Protein AF-0000000074066539 (afdb_homodimer)

Solvent-accessible surface area (backbone atoms only — not comparable to full-atom values): 8561 Å² total; per-residue (Å²): 138,77,87,78,62,85,62,61,56,46,26,83,52,37,49,55,46,97,84,68,25,46,38,43,32,28,44,80,58,53,87,64,54,74,64,48,49,49,34,52,50,50,54,52,48,50,44,37,73,49,42,57,44,40,81,38,80,55,83,78,66,49,49,32,35,36,39,35,40,61,75,74,76,121,139,78,87,77,63,87,62,62,58,48,27,84,54,39,50,55,43,97,84,69,25,45,38,41,32,30,44,80,58,53,88,67,54,72,63,48,49,50,35,51,51,51,54,53,49,50,44,36,73,49,42,58,43,40,82,37,81,56,83,78,65,50,51,33,36,36,39,35,42,62,75,76,74,123

Nearest PDB structures (foldseek):
  3lqb-assembly1_A  TM=8.698E-01  e=2.058E-02  Danio rerio
  7tjt-assembly1_B  TM=4.393E-01  e=3.276E+00  Saccharomyces cerevisiae
  3oeh-assembly3_S  TM=4.334E-01  e=3.750E+00  Saccharomyces cerevisiae
  5fl7-assembly1_C  TM=4.552E-01  e=7.889E+00  Yarrowia lipolytica
  3vtg-assembly1_A  TM=7.958E-01  e=4.019E-03  Oryzias latipes

Foldseek 3Di:
DDDPDPLQVLCLCDPQDPVSANEAAEEEDEDDDPVRVVVVVVVQVVCVVVGSYHYDHDDPRPDHYYHYDPPPPD/DDDPDPLQVLCLCPPQDPVSANEAAEEEDEDDDPVRVVVVVVVQVVCVVVGSYHYDHDDPRPDHYYHYDPPPPD

pLDDT: mean 76.4, std 23.29, range [23.11, 95.5]

Organism: Necator americanus (NCBI:txid51031)

Radius of gyration: 16.09 Å; Cα contacts (8 Å, |Δi|>4): 218; chains: 2; bounding box: 43×48×34 Å

InterPro domains:
  IPR001506 Peptidase M12A [PF01400] (21-71)
  IPR001506 Peptidase M12A [PS51864] (3-74)
  IPR024079 Metallopeptidase, catalytic domain superfamily [G3DSA:3.40.390.10] (4-74)

Structure (mmCIF, N/CA/C/O backbone):
data_AF-0000000074066539-model_v1
#
loop_
_entity.id
_entity.type
_entity.pdbx_description
1 polymer 'Peptidase M12A domain-containing protein'
#
loop_
_atom_site.group_PDB
_atom_site.id
_atom_site.type_symbol
_atom_site.label_atom_id
_atom_site.label_alt_id
_atom_site.label_comp_id
_atom_site.label_asym_id
_atom_site.label_entity_id
_atom_site.label_seq_id
_atom_site.pdbx_PDB_ins_code
_atom_site.Cartn_x
_atom_site.Cartn_y
_atom_site.Cartn_z
_atom_site.occupancy
_atom_site.B_iso_or_equiv
_atom_site.auth_seq_id
_atom_site.auth_comp_id
_atom_site.auth_asym_id
_atom_site.auth_atom_id
_atom_site.pdbx_PDB_model_num
ATOM 1 N N . MET A 1 1 ? 23.516 -24.531 -5.793 1 23.89 1 MET A N 1
ATOM 2 C CA . MET A 1 1 ? 22.25 -24.641 -6.52 1 23.89 1 MET A CA 1
ATOM 3 C C . MET A 1 1 ? 21.141 -23.906 -5.789 1 23.89 1 MET A C 1
ATOM 5 O O . MET A 1 1 ? 19.984 -24.312 -5.859 1 23.89 1 MET A O 1
ATOM 9 N N . PHE A 1 2 ? 21.438 -22.859 -4.809 1 25.47 2 PHE A N 1
ATOM 10 C CA . PHE A 1 2 ? 20.906 -22.578 -3.484 1 25.47 2 PHE A CA 1
ATOM 11 C C . PHE A 1 2 ? 19.422 -22.219 -3.566 1 25.47 2 PHE A C 1
ATOM 13 O O . PHE A 1 2 ? 18.875 -22.094 -4.66 1 25.47 2 PHE A O 1
ATOM 20 N N . ASN A 1 3 ? 19.031 -21.047 -2.785 1 24.5 3 ASN A N 1
ATOM 21 C CA . ASN A 1 3 ? 17.891 -20.594 -1.994 1 24.5 3 ASN A CA 1
ATOM 22 C C . ASN A 1 3 ? 16.734 -20.156 -2.881 1 24.5 3 ASN A C 1
ATOM 24 O O . ASN A 1 3 ? 16.812 -19.109 -3.543 1 24.5 3 ASN A O 1
ATOM 28 N N . ALA A 1 4 ? 16.094 -20.922 -3.758 1 30.86 4 ALA A N 1
ATOM 29 C CA . ALA A 1 4 ? 14.93 -20.891 -4.633 1 30.86 4 ALA A CA 1
ATOM 30 C C . ALA A 1 4 ? 13.758 -20.172 -3.971 1 30.86 4 ALA A C 1
ATOM 32 O O . ALA A 1 4 ? 13.008 -20.766 -3.201 1 30.86 4 ALA A O 1
ATOM 33 N N . LEU A 1 5 ? 14.055 -19.203 -3.213 1 30.75 5 LEU A N 1
ATOM 34 C CA . LEU A 1 5 ? 13.18 -18.438 -2.328 1 30.75 5 LEU A CA 1
ATOM 35 C C . LEU A 1 5 ? 11.789 -18.297 -2.932 1 30.75 5 LEU A C 1
ATOM 37 O O . LEU A 1 5 ? 11.648 -17.938 -4.105 1 30.75 5 LEU A O 1
ATOM 41 N N . HIS A 1 6 ? 10.82 -18.969 -2.332 1 33.81 6 HIS A N 1
ATOM 42 C CA . HIS A 1 6 ? 9.375 -19.125 -2.473 1 33.81 6 HIS A CA 1
ATOM 43 C C . HIS A 1 6 ? 8.734 -17.875 -3.074 1 33.81 6 HIS A C 1
ATOM 45 O O . HIS A 1 6 ? 8.555 -16.875 -2.381 1 33.81 6 HIS A O 1
ATOM 51 N N . LYS A 1 7 ? 9.359 -17.297 -3.934 1 32.69 7 LYS A N 1
ATOM 52 C CA . LYS A 1 7 ? 9.18 -16.188 -4.867 1 32.69 7 LYS A CA 1
ATOM 53 C C . LYS A 1 7 ? 7.738 -16.125 -5.363 1 32.69 7 LYS A C 1
ATOM 55 O O . LYS A 1 7 ? 7.246 -15.039 -5.715 1 32.69 7 LYS A O 1
ATOM 60 N N . ASN A 1 8 ? 7.18 -17.281 -5.723 1 31.8 8 ASN A N 1
ATOM 61 C CA . ASN A 1 8 ? 6.035 -17.344 -6.625 1 31.8 8 ASN A CA 1
ATOM 62 C C . ASN A 1 8 ? 4.777 -16.781 -5.973 1 31.8 8 ASN A C 1
ATOM 64 O O . ASN A 1 8 ? 3.693 -16.812 -6.559 1 31.8 8 ASN A O 1
ATOM 68 N N . SER A 1 9 ? 4.762 -17.062 -4.676 1 34.5 9 SER A N 1
ATOM 69 C CA . SER A 1 9 ? 3.424 -16.938 -4.105 1 34.5 9 SER A CA 1
ATOM 70 C C . SER A 1 9 ? 2.898 -15.508 -4.227 1 34.5 9 SER A C 1
ATOM 72 O O . SER A 1 9 ? 1.789 -15.211 -3.781 1 34.5 9 SER A O 1
ATOM 74 N N . PHE A 1 10 ? 3.848 -14.586 -4.156 1 40.38 10 PHE A N 1
ATOM 75 C CA . PHE A 1 10 ? 3.354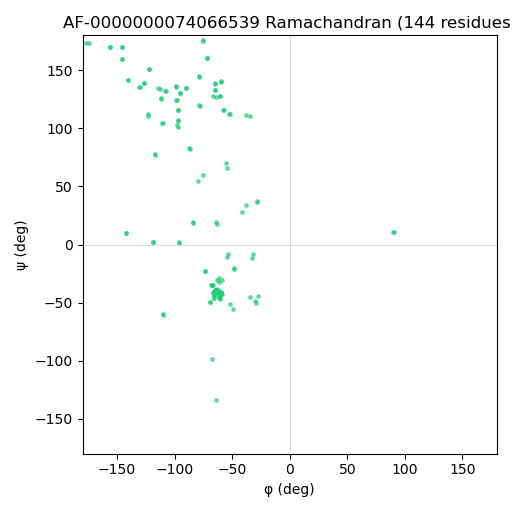 -13.258 -4.496 1 40.38 10 PHE A CA 1
ATOM 76 C C . PHE A 1 10 ? 2.684 -13.266 -5.863 1 40.38 10 PHE A C 1
ATOM 78 O O . PHE A 1 10 ? 2.307 -12.211 -6.379 1 40.38 10 PHE A O 1
ATOM 85 N N . LEU A 1 11 ? 2.814 -14.273 -6.57 1 42.28 11 LEU A N 1
ATOM 86 C CA . LEU A 1 11 ? 2.398 -14.492 -7.949 1 42.28 11 LEU A CA 1
ATOM 87 C C . LEU A 1 11 ? 0.925 -14.148 -8.133 1 42.28 11 LEU A C 1
ATOM 89 O O . LEU A 1 11 ? 0.503 -13.781 -9.234 1 42.28 11 LEU A O 1
ATOM 93 N N . LYS A 1 12 ? 0.115 -14.711 -7.258 1 47.75 12 LYS A N 1
ATOM 94 C CA . LYS A 1 12 ? -1.217 -14.344 -7.734 1 47.75 12 LYS A CA 1
ATOM 95 C C . LYS A 1 12 ? -1.421 -12.836 -7.695 1 47.75 12 LYS A C 1
ATOM 97 O O . LYS A 1 12 ? -2.367 -12.312 -8.289 1 47.75 12 LYS A O 1
ATOM 102 N N . TRP A 1 13 ? -0.785 -12.133 -6.773 1 52.5 13 TRP A N 1
ATOM 103 C CA . TRP A 1 13 ? -0.434 -10.781 -7.207 1 52.5 13 TRP A CA 1
ATOM 104 C C . TRP A 1 13 ? 0.543 -10.82 -8.375 1 52.5 13 TRP A C 1
ATOM 106 O O . TRP A 1 13 ? 1.75 -10.984 -8.18 1 52.5 13 TRP A O 1
ATOM 116 N N . ASP A 1 14 ? 0.596 -12.047 -9.031 1 48.47 14 ASP A N 1
ATOM 117 C CA . ASP A 1 14 ? 1.452 -12.789 -9.953 1 48.47 14 ASP A CA 1
ATOM 118 C C . ASP A 1 14 ? 2.186 -11.844 -10.906 1 48.47 14 ASP A C 1
ATOM 120 O O . ASP A 1 14 ? 2.936 -12.289 -11.773 1 48.47 14 ASP A O 1
ATOM 124 N N . GLU A 1 15 ? 1.92 -10.617 -10.945 1 55.47 15 GLU A N 1
ATOM 125 C CA . GLU A 1 15 ? 2.736 -10.125 -12.055 1 55.47 15 GLU A CA 1
ATOM 126 C C . GLU A 1 15 ? 4.133 -9.727 -11.57 1 55.47 15 GLU A C 1
ATOM 128 O O . GLU A 1 15 ? 4.281 -8.82 -10.758 1 55.47 15 GLU A O 1
ATOM 133 N N . GLN A 1 16 ? 4.949 -10.758 -11.477 1 67.12 16 GLN A N 1
ATOM 134 C CA . GLN A 1 16 ? 6.352 -10.367 -11.406 1 67.12 16 GLN A CA 1
ATOM 135 C C . GLN A 1 16 ? 6.809 -9.727 -12.711 1 67.12 16 GLN A C 1
ATOM 137 O O . GLN A 1 16 ? 6.438 -10.172 -13.797 1 67.12 16 GLN A O 1
ATOM 142 N N . ASP A 1 17 ? 7.375 -8.562 -12.43 1 71.75 17 ASP A N 1
ATOM 143 C CA . ASP A 1 17 ? 7.941 -7.945 -13.633 1 71.75 17 ASP A CA 1
ATOM 144 C C . ASP A 1 17 ? 9.195 -8.688 -14.086 1 71.75 17 ASP A C 1
ATOM 146 O O . ASP A 1 17 ? 9.641 -9.625 -13.422 1 71.75 17 ASP A O 1
ATOM 150 N N . PRO A 1 18 ? 9.547 -8.523 -15.234 1 73.5 18 PRO A N 1
ATOM 151 C CA . PRO A 1 18 ? 10.68 -9.258 -15.805 1 73.5 18 PRO A CA 1
ATOM 152 C C . PRO A 1 18 ? 11.914 -9.219 -14.906 1 73.5 18 PRO A C 1
ATOM 154 O O . PRO A 1 18 ? 12.781 -10.086 -15.008 1 73.5 18 PRO A O 1
ATOM 157 N N . ASN A 1 19 ? 12.016 -8.297 -14.039 1 79.81 19 ASN A N 1
ATOM 158 C CA . ASN A 1 19 ? 13.188 -8.141 -13.18 1 79.81 19 ASN A CA 1
ATOM 159 C C . ASN A 1 19 ? 12.984 -8.805 -11.82 1 79.81 19 ASN A C 1
ATOM 161 O O . ASN A 1 19 ? 13.844 -8.711 -10.945 1 79.81 19 ASN A O 1
ATOM 165 N N . GLY A 1 20 ? 11.891 -9.422 -11.609 1 79.25 20 GLY A N 1
ATOM 166 C CA . GLY A 1 20 ? 11.641 -10.125 -10.359 1 79.25 20 GLY A CA 1
ATOM 167 C C . GLY A 1 20 ? 11 -9.25 -9.297 1 79.25 20 GLY A C 1
ATOM 168 O O . GLY A 1 20 ? 10.93 -9.633 -8.133 1 79.25 20 GLY A O 1
ATOM 169 N N . ASN A 1 21 ? 10.594 -8.094 -9.797 1 84.69 21 ASN A N 1
ATOM 170 C CA . ASN A 1 21 ? 9.914 -7.203 -8.859 1 84.69 21 ASN A CA 1
ATOM 171 C C . ASN A 1 21 ? 8.469 -7.621 -8.625 1 84.69 21 ASN A C 1
ATOM 173 O O . ASN A 1 21 ? 7.848 -8.234 -9.5 1 84.69 21 ASN A O 1
ATOM 177 N N . ILE A 1 22 ? 8 -7.438 -7.363 1 83.81 22 ILE A N 1
ATOM 178 C CA . ILE A 1 22 ? 6.59 -7.621 -7.051 1 83.81 22 ILE A CA 1
ATOM 179 C C . ILE A 1 22 ? 5.797 -6.398 -7.508 1 83.81 22 ILE A C 1
ATOM 181 O O . ILE A 1 22 ? 6.082 -5.273 -7.098 1 83.81 22 ILE A O 1
ATOM 185 N N . VAL A 1 23 ? 4.867 -6.715 -8.422 1 89.88 23 VAL A N 1
ATOM 186 C CA . VAL A 1 23 ? 4.062 -5.613 -8.938 1 89.88 23 VAL A CA 1
ATOM 187 C C . VAL A 1 23 ? 2.725 -5.562 -8.203 1 89.88 23 VAL A C 1
ATOM 189 O O . VAL A 1 23 ? 1.987 -6.551 -8.172 1 89.88 23 VAL A O 1
ATOM 192 N N . ILE A 1 24 ? 2.436 -4.422 -7.633 1 91.06 24 ILE A N 1
ATOM 193 C CA . ILE A 1 24 ? 1.215 -4.219 -6.859 1 91.06 24 ILE A CA 1
ATOM 194 C C . ILE A 1 24 ? 0.281 -3.273 -7.613 1 91.06 24 ILE A C 1
ATOM 196 O O . ILE A 1 24 ? 0.549 -2.074 -7.711 1 91.06 24 ILE A O 1
ATOM 200 N N . PRO A 1 25 ? -0.779 -3.863 -8.211 1 94.19 25 PRO A N 1
ATOM 201 C CA . PRO A 1 25 ? -1.806 -2.959 -8.734 1 94.19 25 PRO A CA 1
ATOM 202 C C . PRO A 1 25 ? -2.42 -2.076 -7.648 1 94.19 25 PRO A C 1
ATOM 204 O O . PRO A 1 25 ? -2.693 -2.547 -6.543 1 94.19 25 PRO A O 1
ATOM 207 N N . TYR A 1 26 ? -2.656 -0.797 -8.023 1 94.69 26 TYR A N 1
ATOM 208 C CA . TYR A 1 26 ? -3.246 0.092 -7.027 1 94.69 26 TYR A CA 1
ATOM 209 C C . TYR A 1 26 ? -4.191 1.092 -7.684 1 94.69 26 TYR A C 1
ATOM 211 O O . TYR A 1 26 ? -4.137 1.304 -8.898 1 94.69 26 TYR A O 1
ATOM 219 N N . GLU A 1 27 ? -5.016 1.603 -6.895 1 95.25 27 GLU A N 1
ATOM 220 C CA . GLU A 1 27 ? -5.887 2.703 -7.297 1 95.25 27 GLU A CA 1
ATOM 221 C C . GLU A 1 27 ? -6.035 3.729 -6.176 1 95.25 27 GLU A C 1
ATOM 223 O O . GLU A 1 27 ? -6.039 3.373 -4.996 1 95.25 27 GLU A O 1
ATOM 228 N N . ILE A 1 28 ? -6.055 4.934 -6.582 1 94.5 28 ILE A N 1
ATOM 229 C CA . ILE A 1 28 ? -6.371 6.004 -5.641 1 94.5 28 ILE A CA 1
ATOM 230 C C . ILE A 1 28 ? -7.852 6.367 -5.754 1 94.5 28 ILE A C 1
ATOM 232 O O . ILE A 1 28 ? -8.289 6.91 -6.77 1 94.5 28 ILE A O 1
ATOM 236 N N . ASN A 1 29 ? -8.539 5.949 -4.762 1 91.06 29 ASN A N 1
ATOM 237 C CA . ASN A 1 29 ? -9.984 6.156 -4.742 1 91.06 29 ASN A CA 1
ATOM 238 C C . ASN A 1 29 ? -10.406 7.055 -3.584 1 91.06 29 ASN A C 1
ATOM 240 O O . ASN A 1 29 ? -10.922 6.57 -2.576 1 91.06 29 ASN A O 1
ATOM 244 N N . GLY A 1 30 ? -10.227 8.219 -3.672 1 88.44 30 GLY A N 1
ATOM 245 C CA . GLY A 1 30 ? -10.578 9.219 -2.684 1 88.44 30 GLY A CA 1
ATOM 246 C C . GLY A 1 30 ? -10.328 10.641 -3.16 1 88.44 30 GLY A C 1
ATOM 247 O O . GLY A 1 30 ? -9.844 10.852 -4.273 1 88.44 30 GLY A O 1
ATOM 248 N N . HIS A 1 31 ? -10.789 11.57 -2.309 1 89.12 31 HIS A N 1
ATOM 249 C CA . HIS A 1 31 ? -10.531 12.977 -2.576 1 89.12 31 HIS A CA 1
ATOM 250 C C . HIS A 1 31 ? -9.32 13.477 -1.787 1 89.12 31 HIS A C 1
ATOM 252 O O . HIS A 1 31 ? -9.422 13.719 -0.582 1 89.12 31 HIS A O 1
ATOM 258 N N . PHE A 1 32 ? -8.281 13.531 -2.561 1 89.69 32 PHE A N 1
ATOM 259 C CA . PHE A 1 32 ? -7.035 14 -1.964 1 89.69 32 PHE A CA 1
ATOM 260 C C . PHE A 1 32 ? -6.621 15.344 -2.555 1 89.69 32 PHE A C 1
ATOM 262 O O . PHE A 1 32 ? -6.766 15.57 -3.758 1 89.69 32 PHE A O 1
ATOM 269 N N . ASP A 1 33 ? -6.258 16.188 -1.628 1 89.5 33 ASP A N 1
ATOM 270 C CA . ASP A 1 33 ? -5.75 17.453 -2.154 1 89.5 33 ASP A CA 1
ATOM 271 C C . ASP A 1 33 ? -4.336 17.281 -2.715 1 89.5 33 ASP A C 1
ATOM 273 O O . ASP A 1 33 ? -3.764 16.188 -2.643 1 89.5 33 ASP A O 1
ATOM 277 N N . ALA A 1 34 ? -3.783 18.328 -3.309 1 92.38 34 ALA A N 1
ATOM 278 C CA . ALA A 1 34 ? -2.494 18.266 -3.994 1 92.38 34 ALA A CA 1
ATOM 279 C C . ALA A 1 34 ? -1.391 17.828 -3.039 1 92.38 34 ALA A C 1
ATOM 281 O O . ALA A 1 34 ? -0.508 17.047 -3.416 1 92.38 34 ALA A O 1
ATOM 282 N N . SER A 1 35 ? -1.374 18.328 -1.855 1 89.56 35 SER A N 1
ATOM 283 C CA . SER A 1 35 ? -0.36 17.969 -0.867 1 89.56 35 SER A CA 1
ATOM 284 C C . SER A 1 35 ? -0.454 16.5 -0.479 1 89.56 35 SER A C 1
ATOM 286 O O . SER A 1 35 ? 0.567 15.82 -0.331 1 89.56 35 SER A O 1
ATOM 288 N N . GLN A 1 36 ? -1.667 16 -0.355 1 86.44 36 GLN A N 1
ATOM 289 C CA . GLN A 1 36 ? -1.888 14.602 -0.025 1 86.44 36 GLN A CA 1
ATOM 290 C C . GLN A 1 36 ? -1.428 13.695 -1.159 1 86.44 36 GLN A C 1
ATOM 292 O O . GLN A 1 36 ? -0.801 12.656 -0.917 1 86.44 36 GLN A O 1
ATOM 297 N N . LYS A 1 37 ? -1.738 14.133 -2.371 1 92.25 37 LYS A N 1
ATOM 298 C CA . LYS A 1 37 ? -1.312 13.359 -3.533 1 92.25 37 LYS A CA 1
ATOM 299 C C . LYS A 1 37 ? 0.21 13.281 -3.613 1 92.25 37 LYS A C 1
ATOM 301 O O . LYS A 1 37 ? 0.767 12.234 -3.947 1 92.25 37 LYS A O 1
ATOM 306 N N . ARG A 1 38 ? 0.857 14.305 -3.311 1 91.44 38 ARG A N 1
ATOM 307 C CA . ARG A 1 38 ? 2.316 14.32 -3.314 1 91.44 38 ARG A CA 1
ATOM 308 C C . ARG A 1 38 ? 2.877 13.391 -2.24 1 91.44 38 ARG A C 1
ATOM 310 O O . ARG A 1 38 ? 3.857 12.68 -2.475 1 91.44 38 ARG A O 1
ATOM 317 N N . THR A 1 39 ? 2.283 13.445 -1.092 1 87.75 39 THR A N 1
ATOM 318 C CA . THR A 1 39 ? 2.723 12.594 0.009 1 87.75 39 THR A CA 1
ATOM 319 C C . THR A 1 39 ? 2.582 11.117 -0.356 1 87.75 39 THR A C 1
ATOM 321 O O . THR A 1 39 ? 3.475 10.32 -0.076 1 87.75 39 THR A O 1
AT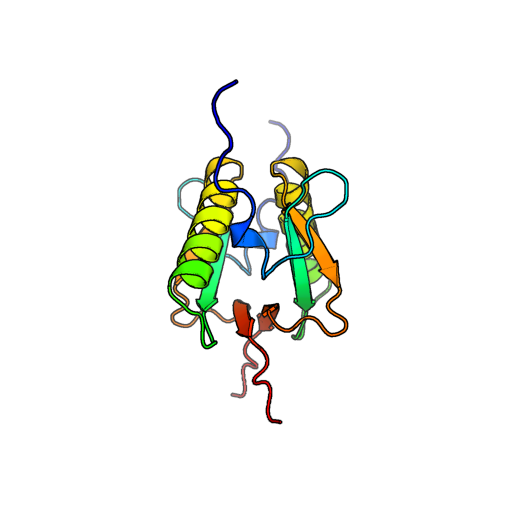OM 324 N N . ILE A 1 40 ? 1.442 10.828 -0.994 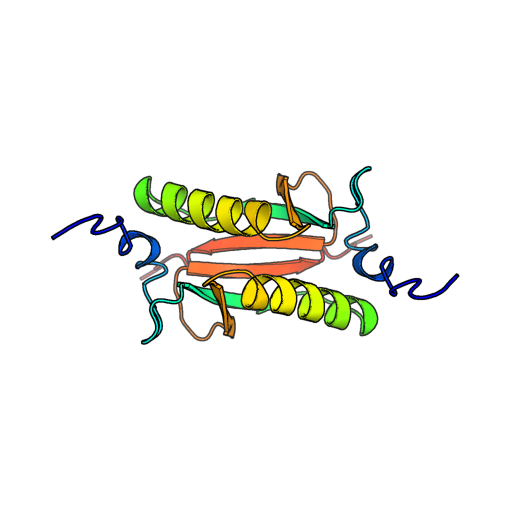1 92.5 40 ILE A N 1
ATOM 325 C CA . ILE A 1 40 ? 1.207 9.461 -1.45 1 92.5 40 ILE A CA 1
ATOM 326 C C . ILE A 1 40 ? 2.283 9.062 -2.455 1 92.5 40 ILE A C 1
ATOM 328 O O . ILE A 1 40 ? 2.893 7.996 -2.33 1 92.5 40 ILE A O 1
ATOM 332 N N . A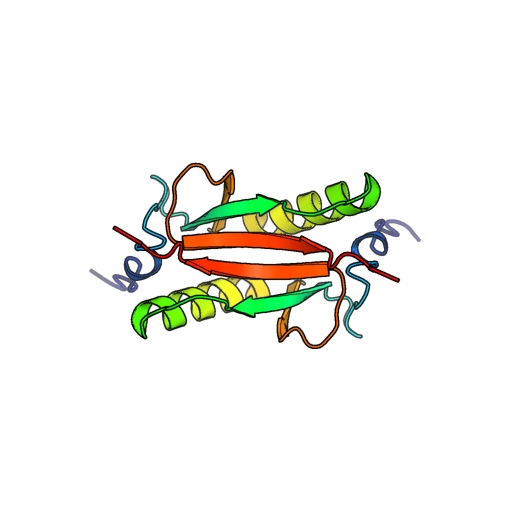LA A 1 41 ? 2.578 9.922 -3.375 1 93.5 41 ALA A N 1
ATOM 333 C CA . ALA A 1 41 ? 3.561 9.633 -4.418 1 93.5 41 ALA A CA 1
ATOM 334 C C . ALA A 1 41 ? 4.953 9.453 -3.822 1 93.5 41 ALA A C 1
ATOM 336 O O . ALA A 1 41 ? 5.699 8.562 -4.234 1 93.5 41 ALA A O 1
ATOM 337 N N . VAL A 1 42 ? 5.301 10.25 -2.873 1 89.88 42 VAL A N 1
ATOM 338 C CA . VAL A 1 42 ? 6.613 10.18 -2.238 1 89.88 42 VAL A CA 1
ATOM 339 C C . VAL A 1 42 ? 6.758 8.859 -1.488 1 89.88 42 VAL A C 1
ATOM 341 O O . VAL A 1 42 ? 7.789 8.188 -1.59 1 89.88 42 VAL A O 1
ATOM 344 N N . ALA A 1 43 ? 5.715 8.5 -0.729 1 90 43 ALA A N 1
ATOM 345 C CA . ALA A 1 43 ? 5.75 7.234 0.006 1 90 43 ALA A CA 1
ATOM 346 C C . ALA A 1 43 ? 5.906 6.051 -0.944 1 90 43 ALA A C 1
ATOM 348 O O . ALA A 1 43 ? 6.711 5.152 -0.697 1 90 43 ALA A O 1
ATOM 349 N N . MET A 1 44 ? 5.195 6.113 -2.062 1 94.5 44 MET A N 1
ATOM 350 C CA . MET A 1 44 ? 5.277 5.031 -3.039 1 94.5 44 MET A CA 1
ATOM 351 C C . MET A 1 44 ? 6.668 4.961 -3.66 1 94.5 44 MET A C 1
ATOM 353 O O . MET A 1 44 ? 7.215 3.871 -3.844 1 94.5 44 MET A O 1
ATOM 357 N N . ARG A 1 45 ? 7.254 6.074 -3.953 1 94.25 45 ARG A N 1
ATOM 358 C CA . ARG A 1 45 ? 8.594 6.117 -4.523 1 94.25 45 ARG A CA 1
ATOM 359 C C . ARG A 1 45 ? 9.625 5.566 -3.545 1 94.25 45 ARG A C 1
ATOM 361 O O . ARG A 1 45 ? 10.539 4.836 -3.936 1 94.25 45 ARG A O 1
ATOM 368 N N . ARG A 1 46 ? 9.484 5.863 -2.311 1 90.5 46 ARG A N 1
ATOM 369 C CA . ARG A 1 46 ? 10.398 5.355 -1.294 1 90.5 46 ARG A CA 1
ATOM 370 C C . ARG A 1 46 ? 10.328 3.834 -1.206 1 90.5 46 ARG A C 1
ATOM 372 O O . ARG A 1 46 ? 11.352 3.168 -1.047 1 90.5 46 ARG A O 1
ATOM 379 N N . ILE A 1 47 ? 9.133 3.365 -1.28 1 92.69 47 ILE A N 1
ATOM 380 C CA . ILE A 1 47 ? 8.945 1.917 -1.279 1 92.69 47 ILE A CA 1
ATOM 381 C C . ILE A 1 47 ? 9.656 1.306 -2.484 1 92.69 47 ILE A C 1
ATOM 383 O O . ILE A 1 47 ? 10.445 0.366 -2.338 1 92.69 47 ILE A O 1
ATOM 387 N N . GLU A 1 48 ? 9.484 1.885 -3.6 1 93.62 48 GLU A N 1
ATOM 388 C CA . GLU A 1 48 ? 10.062 1.344 -4.824 1 93.62 48 GLU A CA 1
ATOM 389 C C . GLU A 1 48 ? 11.586 1.439 -4.797 1 93.62 48 GLU A C 1
ATOM 391 O O . GLU A 1 48 ? 12.281 0.537 -5.27 1 93.62 48 GLU A O 1
ATOM 396 N N . ASP A 1 49 ? 12.023 2.467 -4.211 1 93 49 ASP A N 1
ATOM 397 C CA . ASP A 1 49 ? 13.461 2.721 -4.203 1 93 49 ASP A CA 1
ATOM 398 C C . ASP A 1 49 ? 14.18 1.766 -3.256 1 93 49 ASP A C 1
ATOM 400 O O . ASP A 1 49 ? 15.375 1.51 -3.414 1 93 49 ASP A O 1
ATOM 404 N N . ASN A 1 50 ? 13.438 1.24 -2.305 1 92.44 50 ASN A N 1
ATOM 405 C CA . ASN A 1 50 ? 14.102 0.497 -1.238 1 92.44 50 ASN A CA 1
ATOM 406 C C . ASN A 1 50 ? 13.641 -0.957 -1.2 1 92.44 50 ASN A C 1
ATOM 408 O O . ASN A 1 50 ? 13.992 -1.699 -0.28 1 92.44 50 ASN A O 1
ATOM 412 N N . THR A 1 51 ? 12.797 -1.287 -2.113 1 89.88 51 THR A N 1
ATOM 413 C CA . THR A 1 51 ? 12.305 -2.658 -2.168 1 89.88 51 THR A CA 1
ATOM 414 C C . THR A 1 51 ? 12.07 -3.094 -3.613 1 89.88 51 THR A C 1
ATOM 416 O O . THR A 1 51 ? 12.219 -2.293 -4.539 1 89.88 51 THR A O 1
ATOM 419 N N . CYS A 1 52 ? 11.812 -4.395 -3.779 1 86.12 52 CYS A N 1
ATOM 420 C CA . CYS A 1 52 ? 11.5 -4.934 -5.098 1 86.12 52 CYS A CA 1
ATOM 421 C C . CYS A 1 52 ? 10.016 -4.75 -5.422 1 86.12 52 CYS A C 1
ATOM 423 O O . CYS A 1 52 ? 9.5 -5.379 -6.348 1 86.12 52 CYS A O 1
ATOM 425 N N . ILE A 1 53 ? 9.391 -3.924 -4.781 1 89 53 ILE A N 1
ATOM 426 C CA . ILE A 1 53 ? 7.977 -3.646 -5.012 1 89 53 ILE A CA 1
ATOM 427 C C . ILE A 1 53 ? 7.836 -2.541 -6.055 1 89 53 ILE A C 1
ATOM 429 O O . ILE A 1 53 ? 8.57 -1.552 -6.027 1 89 53 ILE A O 1
ATOM 433 N N . ARG A 1 54 ? 6.945 -2.76 -6.984 1 92.19 54 ARG A N 1
ATOM 434 C CA . ARG A 1 54 ? 6.562 -1.776 -7.992 1 92.19 54 ARG A CA 1
ATOM 435 C C . ARG A 1 54 ? 5.051 -1.572 -8.016 1 92.19 54 ARG A C 1
ATOM 437 O O . ARG A 1 54 ? 4.289 -2.535 -7.918 1 92.19 54 ARG A O 1
ATOM 444 N N . PHE A 1 55 ? 4.754 -0.304 -8.156 1 93.06 55 PHE A N 1
ATOM 445 C CA . PHE A 1 55 ? 3.336 0.024 -8.203 1 93.06 55 PHE A CA 1
ATOM 446 C C . PHE A 1 55 ? 2.871 0.209 -9.641 1 93.06 55 PHE A C 1
ATOM 448 O O . PHE A 1 55 ? 3.553 0.855 -10.445 1 93.06 55 PHE A O 1
ATOM 455 N N . LYS A 1 56 ? 1.665 -0.396 -9.938 1 93 56 LYS A N 1
ATOM 456 C CA . LYS A 1 56 ? 1.032 -0.26 -11.242 1 93 56 LYS A CA 1
ATOM 457 C C . LYS A 1 56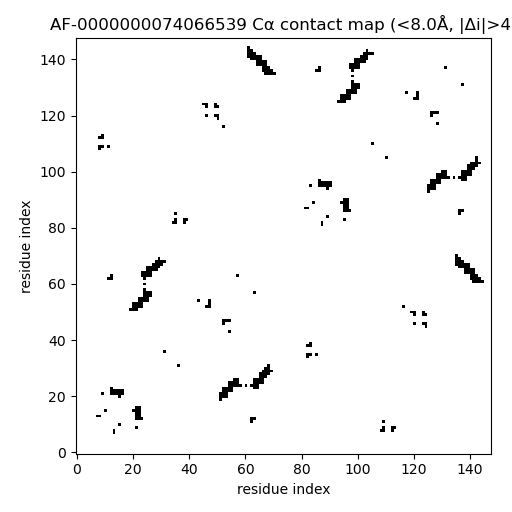 ? -0.434 0.141 -11.109 1 93 56 LYS A C 1
ATOM 459 O O . LYS A 1 56 ? -1.164 -0.427 -10.297 1 93 56 LYS A O 1
ATOM 464 N N . ILE A 1 57 ? -0.784 1.134 -12 1 94.62 57 ILE A N 1
ATOM 465 C CA . ILE A 1 57 ? -2.191 1.521 -11.977 1 94.62 57 ILE A CA 1
ATOM 466 C C . ILE A 1 57 ? -3.062 0.32 -12.336 1 94.62 57 ILE A C 1
ATOM 468 O O . ILE A 1 57 ? -2.818 -0.352 -13.344 1 94.62 57 ILE A O 1
ATOM 472 N N . ARG A 1 58 ? -4.02 0.109 -11.445 1 92 58 ARG A N 1
ATOM 473 C CA . ARG A 1 58 ? -4.891 -1.042 -11.664 1 92 58 ARG A CA 1
ATOM 474 C C . ARG A 1 58 ? -5.719 -0.872 -12.93 1 92 58 ARG A C 1
ATOM 476 O O . ARG A 1 58 ? -6.34 0.174 -13.141 1 92 58 ARG A O 1
ATOM 483 N N . GLU A 1 59 ? -5.762 -1.85 -13.711 1 90.62 59 GLU A N 1
ATOM 484 C CA . GLU A 1 59 ? -6.664 -1.902 -14.859 1 90.62 59 GLU A CA 1
ATOM 485 C C . GLU A 1 59 ? -7.766 -2.936 -14.648 1 90.62 59 GLU A C 1
ATOM 487 O O . GLU A 1 59 ? -8.945 -2.586 -14.578 1 90.62 59 GLU A O 1
ATOM 492 N N . ASN A 1 60 ? -7.324 -4.262 -14.477 1 88.06 60 ASN A N 1
ATOM 493 C CA . ASN A 1 60 ? -8.297 -5.336 -14.312 1 88.06 60 ASN A CA 1
ATOM 494 C C . ASN A 1 60 ? -7.816 -6.375 -13.297 1 88.06 60 ASN A C 1
ATOM 496 O O . ASN A 1 60 ? -8.422 -7.438 -13.156 1 88.06 60 ASN A O 1
ATOM 500 N N . GLU A 1 61 ? -6.793 -6.055 -12.633 1 88.31 61 GLU A N 1
ATOM 501 C CA . GLU A 1 61 ? -6.227 -7.027 -11.703 1 88.31 61 GLU A CA 1
ATOM 502 C C . GLU A 1 61 ? -7.195 -7.328 -10.562 1 88.31 61 GLU A C 1
ATOM 504 O O . GLU A 1 61 ? -7.852 -6.426 -10.039 1 88.31 61 GLU A O 1
ATOM 509 N N . TRP A 1 62 ? -7.27 -8.641 -10.203 1 85.75 62 TRP A N 1
ATOM 510 C CA . TRP A 1 62 ? -8.203 -9.125 -9.188 1 85.75 62 TRP A CA 1
ATOM 511 C C . TRP A 1 62 ? -7.801 -8.633 -7.801 1 85.75 62 TRP A C 1
ATOM 513 O O . TRP A 1 62 ? -8.641 -8.156 -7.039 1 85.75 62 TRP A O 1
ATOM 523 N N . ASN A 1 63 ? -6.621 -8.805 -7.492 1 89.56 63 ASN A N 1
ATOM 524 C CA . ASN A 1 63 ? -6.082 -8.305 -6.234 1 89.56 63 ASN A CA 1
ATOM 525 C C . ASN A 1 63 ? -5.41 -6.941 -6.414 1 89.56 63 ASN A C 1
ATOM 527 O O . ASN A 1 63 ? -4.625 -6.754 -7.344 1 89.56 63 ASN A O 1
ATOM 531 N N . TYR A 1 64 ? -5.773 -6.004 -5.57 1 92.38 64 TYR A N 1
ATOM 532 C CA . TYR A 1 64 ? -5.184 -4.68 -5.699 1 92.38 64 TYR A CA 1
ATOM 533 C C . TYR A 1 64 ? -5.242 -3.928 -4.371 1 92.38 64 TYR A C 1
ATOM 535 O O . TYR A 1 64 ? -5.906 -4.367 -3.432 1 92.38 64 TYR A O 1
ATOM 543 N N . VAL A 1 65 ? -4.547 -2.822 -4.387 1 94.81 65 VAL A N 1
ATOM 544 C CA . VAL A 1 65 ? -4.508 -1.918 -3.24 1 94.81 65 VAL A CA 1
ATOM 545 C C . VAL A 1 65 ? -5.227 -0.615 -3.584 1 94.81 65 VAL A C 1
ATOM 547 O O . VAL A 1 65 ? -4.961 -0.009 -4.625 1 94.81 65 VAL A O 1
ATOM 550 N N . ALA A 1 66 ? -6.195 -0.255 -2.74 1 95.5 66 ALA A N 1
ATOM 551 C CA . ALA A 1 66 ? -6.883 1.023 -2.914 1 95.5 66 ALA A CA 1
ATOM 552 C C . ALA A 1 66 ? -6.473 2.016 -1.829 1 95.5 66 ALA A C 1
ATOM 554 O O . ALA A 1 66 ? -6.402 1.66 -0.65 1 95.5 66 ALA A O 1
ATOM 555 N N . ILE A 1 67 ? -6.156 3.195 -2.223 1 95.38 67 ILE A N 1
ATOM 556 C CA . ILE A 1 67 ? -5.914 4.297 -1.299 1 95.38 67 ILE A CA 1
ATOM 557 C C . ILE A 1 67 ? -7.172 5.152 -1.17 1 95.38 67 ILE A C 1
ATOM 559 O O . ILE A 1 67 ? -7.633 5.742 -2.15 1 95.38 67 ILE A O 1
ATOM 563 N N . LEU A 1 68 ? -7.676 5.117 0.064 1 93.88 68 LEU A N 1
ATOM 564 C CA . LEU A 1 68 ? -9.016 5.664 0.271 1 93.88 68 LEU A CA 1
ATOM 565 C C . LEU A 1 68 ? -8.992 6.773 1.318 1 93.88 68 LEU A C 1
ATOM 567 O O . LEU A 1 68 ? -8.086 6.816 2.16 1 93.88 68 LEU A O 1
ATOM 571 N N . ASN A 1 69 ? -9.992 7.777 1.17 1 89.69 69 ASN A N 1
ATOM 572 C CA . ASN A 1 69 ? -10.289 8.727 2.238 1 89.69 69 ASN A CA 1
ATOM 573 C C . ASN A 1 69 ? -11.758 8.688 2.639 1 89.69 69 ASN A C 1
ATOM 575 O O . ASN A 1 69 ? -12.633 8.547 1.782 1 89.69 69 ASN A O 1
ATOM 579 N N . GLN A 1 70 ? -12.086 8.211 3.812 1 77.12 70 GLN A N 1
ATOM 580 C CA . GLN A 1 70 ? -13.477 8.172 4.258 1 77.12 70 GLN A CA 1
ATOM 581 C C . GLN A 1 70 ? -14.102 9.562 4.227 1 77.12 70 GLN A C 1
ATOM 583 O O . GLN A 1 70 ? -13.422 10.562 4.465 1 77.12 70 GLN A O 1
ATOM 588 N N . ASN A 1 71 ? -15.141 9.648 3.305 1 59.97 71 ASN A N 1
ATOM 589 C CA . ASN A 1 71 ? -15.922 10.883 3.287 1 59.97 71 ASN A CA 1
ATOM 590 C C . ASN A 1 71 ? -16.438 11.242 4.68 1 59.97 71 ASN A C 1
ATOM 592 O O . ASN A 1 71 ? -16.781 10.359 5.465 1 59.97 71 ASN A O 1
ATOM 596 N N . ARG A 1 72 ? -15.867 12.391 5.211 1 51 72 ARG A N 1
ATOM 597 C CA . ARG A 1 72 ? -16.594 12.906 6.359 1 51 72 ARG A CA 1
ATOM 598 C C . ARG A 1 72 ? -18.062 13.148 6.008 1 51 72 ARG A C 1
ATOM 600 O O . ARG A 1 72 ? -18.375 13.867 5.055 1 51 72 ARG A O 1
ATOM 607 N N . GLY A 1 73 ? -18.953 12.25 5.773 1 40.59 73 GLY A N 1
ATOM 608 C CA . GLY A 1 73 ? -20.359 12.609 5.715 1 40.59 73 GLY A CA 1
ATOM 609 C C . GLY A 1 73 ? -20.719 13.82 6.559 1 40.59 73 GLY A C 1
ATOM 610 O O . GLY A 1 73 ? -21.734 14.477 6.32 1 40.59 73 GLY A O 1
ATOM 611 N N . GLY A 1 74 ? -20.25 14.008 7.867 1 33.22 74 GLY A N 1
ATOM 612 C CA . GLY A 1 74 ? -21.109 15.047 8.422 1 33.22 74 GLY A CA 1
ATOM 613 C C . GLY A 1 74 ? -20.922 16.391 7.738 1 33.22 74 GLY A C 1
ATOM 614 O O . GLY A 1 74 ? -19.969 16.594 6.988 1 33.22 74 GLY A O 1
ATOM 615 N N . MET B 1 1 ? 22.953 23.156 10.094 1 23.11 1 MET B N 1
ATOM 616 C CA . MET B 1 1 ? 21.594 23.359 10.586 1 23.11 1 MET B CA 1
ATOM 617 C C . MET B 1 1 ? 20.578 22.703 9.672 1 23.11 1 MET B C 1
ATOM 619 O O . MET B 1 1 ? 19.375 22.969 9.773 1 23.11 1 MET B O 1
ATOM 623 N N . PHE B 1 2 ? 21.031 21.984 8.453 1 25.12 2 PHE B N 1
ATOM 624 C CA . PHE B 1 2 ? 20.438 22.094 7.129 1 25.12 2 PHE B CA 1
ATOM 625 C C . PHE B 1 2 ? 19.031 21.5 7.121 1 25.12 2 PHE B C 1
ATOM 627 O O . PHE B 1 2 ? 18.078 22.172 6.719 1 25.12 2 PHE B O 1
ATOM 634 N N . ASN B 1 3 ? 18.938 20.125 6.605 1 23.58 3 ASN B N 1
ATOM 635 C CA . ASN B 1 3 ? 18.031 19.531 5.629 1 23.58 3 ASN B CA 1
ATOM 636 C C . ASN B 1 3 ? 16.672 19.203 6.254 1 23.58 3 ASN B C 1
ATOM 638 O O . ASN B 1 3 ? 16.547 18.219 6.988 1 23.58 3 ASN B O 1
ATOM 642 N N . ALA B 1 4 ? 15.883 20 6.891 1 30.81 4 ALA B N 1
ATOM 643 C CA . ALA B 1 4 ? 14.57 20.094 7.527 1 30.81 4 ALA B CA 1
ATOM 644 C C . ALA B 1 4 ? 13.5 19.406 6.688 1 30.81 4 ALA B C 1
ATOM 646 O O . ALA B 1 4 ? 12.867 20.031 5.832 1 30.81 4 ALA B O 1
ATOM 647 N N . LEU B 1 5 ? 13.859 18.438 5.945 1 31.38 5 LEU B N 1
ATOM 648 C CA . LEU B 1 5 ? 13.117 17.75 4.898 1 31.38 5 LEU B CA 1
ATOM 649 C C . LEU B 1 5 ? 11.648 17.594 5.273 1 31.38 5 LEU B C 1
ATOM 651 O O . LEU B 1 5 ? 11.328 17.188 6.391 1 31.38 5 LEU B O 1
ATOM 655 N N . HIS B 1 6 ? 10.789 18.328 4.543 1 33.88 6 HIS B N 1
ATOM 656 C CA . HIS B 1 6 ? 9.352 18.547 4.445 1 33.88 6 HIS B CA 1
ATOM 657 C C . HIS B 1 6 ? 8.586 17.297 4.887 1 33.88 6 HIS B C 1
ATOM 659 O O . HIS B 1 6 ? 8.5 16.312 4.141 1 33.88 6 HIS B O 1
ATOM 665 N N . LYS B 1 7 ? 9.031 16.641 5.805 1 32.81 7 LYS B N 1
ATOM 666 C CA . LYS B 1 7 ? 8.664 15.531 6.676 1 32.81 7 LYS B CA 1
ATOM 667 C C . LYS B 1 7 ? 7.152 15.484 6.898 1 32.81 7 LYS B C 1
ATOM 669 O O . LYS B 1 7 ? 6.582 14.406 7.07 1 32.81 7 LYS B O 1
ATOM 674 N N . ASN B 1 8 ? 6.598 16.641 7.227 1 32.22 8 ASN B N 1
ATOM 675 C CA . ASN B 1 8 ? 5.312 16.719 7.914 1 32.22 8 ASN B CA 1
ATOM 676 C C . ASN B 1 8 ? 4.172 16.25 7.02 1 32.22 8 ASN B C 1
ATOM 678 O O . ASN B 1 8 ? 3.002 16.344 7.395 1 32.22 8 ASN B O 1
ATOM 682 N N . SER B 1 9 ? 4.418 16.594 5.742 1 34.69 9 SER B N 1
ATOM 683 C CA . SER B 1 9 ? 3.197 16.547 4.941 1 34.69 9 SER B CA 1
ATOM 684 C C . SER B 1 9 ? 2.574 15.164 4.945 1 34.69 9 SER B C 1
ATOM 686 O O . SER B 1 9 ? 1.582 14.922 4.254 1 34.69 9 SER B O 1
ATOM 688 N N . PHE B 1 10 ? 3.457 14.188 5.059 1 40.72 1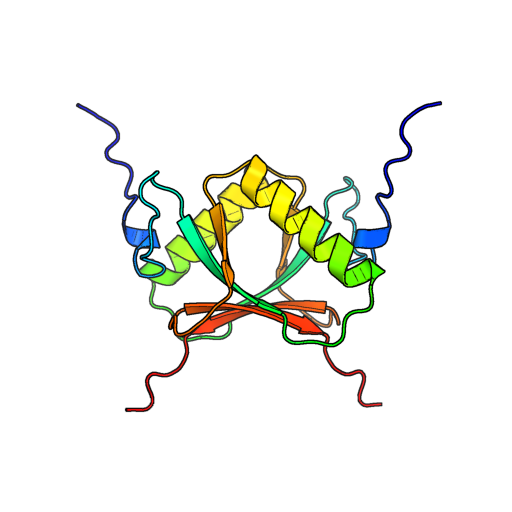0 PHE B N 1
ATOM 689 C CA . PHE B 1 10 ? 2.814 12.891 5.25 1 40.72 10 PHE B CA 1
ATOM 690 C C . PHE B 1 10 ? 1.839 12.938 6.418 1 40.72 10 PHE B C 1
ATOM 692 O O . PHE B 1 10 ? 1.343 11.898 6.859 1 40.72 10 PHE B O 1
ATOM 699 N N . LEU B 1 11 ? 1.822 13.953 7.125 1 42.06 11 LEU B N 1
ATOM 700 C CA . LEU B 1 11 ? 1.127 14.203 8.383 1 42.06 11 LEU B CA 1
ATOM 701 C C . LEU B 1 11 ? -0.341 13.805 8.281 1 42.06 11 LEU B C 1
ATOM 703 O O . LEU B 1 11 ? -0.941 13.367 9.266 1 42.06 11 LEU B O 1
ATOM 707 N N . LYS B 1 12 ? -1.007 14.383 7.297 1 47.69 12 LYS B N 1
ATOM 708 C CA . LYS B 1 12 ? -2.398 14.016 7.539 1 47.69 12 LYS B CA 1
ATOM 709 C C . LYS B 1 12 ? -2.584 12.5 7.477 1 47.69 12 LYS B C 1
ATOM 711 O O . LYS B 1 12 ? -3.631 11.984 7.871 1 47.69 12 LYS B O 1
ATOM 716 N N . TRP B 1 13 ? -1.777 11.797 6.711 1 52.56 13 TRP B N 1
ATOM 717 C CA . TRP B 1 13 ? -1.565 10.438 7.191 1 52.56 13 TRP B CA 1
ATOM 718 C C . TRP B 1 13 ? -0.856 10.438 8.539 1 52.56 13 TRP B C 1
ATOM 720 O O . TRP B 1 13 ? 0.37 10.547 8.609 1 52.56 13 TRP B O 1
ATOM 730 N N . ASP B 1 14 ? -0.949 11.648 9.219 1 48.53 14 ASP B N 1
ATOM 731 C CA . ASP B 1 14 ? -0.293 12.352 10.312 1 48.53 14 ASP B CA 1
ATOM 732 C C . ASP B 1 14 ? 0.219 11.367 11.367 1 48.53 14 ASP B C 1
ATOM 734 O O . ASP B 1 14 ? 0.817 11.773 12.367 1 48.53 14 ASP B O 1
ATOM 738 N N . GLU B 1 15 ? -0.115 10.141 11.375 1 55.28 15 GLU B N 1
ATOM 739 C CA . GLU B 1 15 ? 0.453 9.641 12.625 1 55.28 15 GLU B CA 1
ATOM 740 C C . GLU B 1 15 ? 1.903 9.203 12.438 1 55.28 15 GLU B C 1
ATOM 742 O O . GLU B 1 15 ? 2.184 8.273 11.688 1 55.28 15 GLU B O 1
ATOM 747 N N . GLN B 1 16 ? 2.748 10.211 12.484 1 66.69 16 GLN B N 1
ATOM 748 C CA . GLN B 1 16 ? 4.129 9.797 12.703 1 66.69 16 GLN B CA 1
ATOM 749 C C . GLN B 1 16 ? 4.301 9.141 14.07 1 66.69 16 GLN B C 1
ATOM 751 O O . GLN B 1 16 ? 3.713 9.594 15.055 1 66.69 16 GLN B O 1
ATOM 756 N N . ASP B 1 17 ? 4.883 7.961 13.922 1 71.75 17 ASP B N 1
ATOM 757 C CA . ASP B 1 17 ? 5.188 7.34 15.203 1 71.75 17 ASP B CA 1
ATOM 758 C C . ASP B 1 17 ? 6.34 8.055 15.898 1 71.75 17 ASP B C 1
ATOM 760 O O . ASP B 1 17 ? 6.938 8.977 15.344 1 71.75 17 ASP B O 1
ATOM 764 N N . PRO B 1 18 ? 6.457 7.887 17.109 1 73.56 18 PRO B N 1
ATOM 765 C CA . PRO B 1 18 ? 7.473 8.594 17.891 1 73.56 18 PRO B CA 1
ATOM 766 C C . PRO B 1 18 ? 8.859 8.523 17.266 1 73.56 18 PRO B C 1
ATOM 768 O O . PRO B 1 18 ? 9.719 9.367 17.531 1 73.56 18 PRO B O 1
ATOM 771 N N . ASN B 1 19 ? 9.109 7.594 16.422 1 80.06 19 ASN B N 1
ATOM 772 C CA . ASN B 1 19 ? 10.43 7.395 15.82 1 80.06 19 ASN B CA 1
ATOM 773 C C . ASN B 1 19 ? 10.523 8.062 14.453 1 80.06 19 ASN B C 1
ATOM 775 O O . ASN B 1 19 ? 11.539 7.945 13.773 1 80.06 19 ASN B O 1
ATOM 779 N N . GLY B 1 20 ? 9.5 8.711 14.008 1 79.12 20 GLY B N 1
ATOM 780 C CA . GLY B 1 20 ? 9.539 9.414 12.734 1 79.12 20 GLY B CA 1
ATOM 781 C C . GLY B 1 20 ? 9.102 8.555 11.57 1 79.12 20 GLY B C 1
ATOM 782 O O . GLY B 1 20 ? 9.289 8.93 10.406 1 79.12 20 GLY B O 1
ATOM 783 N N . ASN B 1 21 ? 8.562 7.41 11.969 1 84.62 21 ASN B N 1
ATOM 784 C CA . ASN B 1 21 ? 8.062 6.535 10.914 1 84.62 21 ASN B CA 1
ATOM 785 C C . ASN B 1 21 ? 6.703 7 10.398 1 84.62 21 ASN B C 1
ATOM 787 O O . ASN B 1 21 ? 5.938 7.637 11.125 1 84.62 21 ASN B O 1
ATOM 791 N N . ILE B 1 22 ? 6.496 6.812 9.07 1 83.75 22 ILE B N 1
ATOM 792 C CA . ILE B 1 22 ? 5.18 7.035 8.477 1 83.75 22 ILE B CA 1
ATOM 793 C C . ILE B 1 22 ? 4.281 5.832 8.758 1 83.75 22 ILE B C 1
ATOM 795 O O . ILE B 1 22 ? 4.621 4.703 8.406 1 83.75 22 ILE B O 1
ATOM 799 N N . VAL B 1 23 ? 3.189 6.176 9.461 1 89.81 23 VAL B N 1
ATOM 800 C CA . VAL B 1 23 ? 2.27 5.094 9.789 1 89.81 23 VAL B CA 1
ATOM 801 C C . VAL B 1 23 ? 1.111 5.074 8.797 1 89.81 23 VAL B C 1
ATOM 803 O O . VAL B 1 23 ? 0.428 6.086 8.609 1 89.81 23 VAL B O 1
ATOM 806 N N . ILE B 1 24 ? 0.922 3.941 8.18 1 91.12 24 ILE B N 1
ATOM 807 C CA . ILE B 1 24 ? -0.12 3.766 7.172 1 91.12 24 ILE B CA 1
ATOM 808 C C . ILE B 1 24 ? -1.213 2.848 7.719 1 91.12 24 ILE B C 1
ATOM 810 O O . ILE B 1 24 ? -1.002 1.643 7.867 1 91.12 24 ILE B O 1
ATOM 814 N N . PRO B 1 25 ? -2.354 3.465 8.086 1 94.25 25 PRO B N 1
ATOM 815 C CA . PRO B 1 25 ? -3.486 2.588 8.383 1 94.25 25 PRO B CA 1
ATOM 816 C C . PRO B 1 25 ? -3.891 1.718 7.195 1 94.25 25 PRO B C 1
ATOM 818 O O . PRO B 1 25 ? -3.922 2.195 6.059 1 94.25 25 PRO B O 1
ATOM 821 N N . TYR B 1 26 ? -4.238 0.456 7.508 1 94.75 26 TYR B N 1
ATOM 822 C CA . TYR B 1 26 ? -4.633 -0.421 6.414 1 94.75 26 TYR B CA 1
ATOM 823 C C . TYR B 1 26 ? -5.719 -1.394 6.855 1 94.75 26 TYR B C 1
ATOM 825 O O . TYR B 1 26 ? -5.922 -1.603 8.055 1 94.75 26 TYR B O 1
ATOM 833 N N . GLU B 1 27 ? -6.379 -1.88 5.906 1 95.25 27 GLU B N 1
ATOM 834 C CA . GLU B 1 27 ? -7.34 -2.957 6.121 1 95.25 27 GLU B CA 1
ATOM 835 C C . GLU B 1 27 ? -7.285 -3.98 4.988 1 95.25 27 GLU B C 1
ATOM 837 O O . GLU B 1 27 ? -7.035 -3.625 3.836 1 95.25 27 GLU B O 1
ATOM 842 N N . ILE B 1 28 ? -7.43 -5.191 5.379 1 94.56 28 ILE B N 1
ATOM 843 C CA . ILE B 1 28 ? -7.578 -6.25 4.387 1 94.56 28 ILE B CA 1
ATOM 844 C C . ILE B 1 28 ? -9.062 -6.574 4.195 1 94.56 28 ILE B C 1
ATOM 846 O O . ILE B 1 28 ? -9.711 -7.094 5.102 1 94.56 28 ILE B O 1
ATOM 850 N N . ASN B 1 29 ? -9.516 -6.152 3.078 1 91.06 29 ASN B N 1
ATOM 851 C CA . ASN B 1 29 ? -10.93 -6.316 2.764 1 91.06 29 ASN B CA 1
ATOM 852 C C . ASN B 1 29 ? -11.133 -7.211 1.542 1 91.06 29 ASN B C 1
ATOM 854 O O . ASN B 1 29 ? -11.43 -6.719 0.452 1 91.06 29 ASN B O 1
ATOM 858 N N . GLY B 1 30 ? -11.031 -8.383 1.667 1 88.56 30 GLY B N 1
ATOM 859 C CA . GLY B 1 30 ? -11.195 -9.383 0.625 1 88.56 30 GLY B CA 1
ATOM 860 C C . GLY B 1 30 ? -11.07 -10.805 1.139 1 88.56 30 GLY B C 1
ATOM 861 O O . GLY B 1 30 ? -10.82 -11.023 2.326 1 88.56 30 GLY B O 1
ATOM 862 N N . HIS B 1 31 ? -11.367 -11.719 0.213 1 89.06 31 HIS B N 1
ATOM 863 C CA . HIS B 1 31 ? -11.188 -13.133 0.526 1 89.06 31 HIS B CA 1
ATOM 864 C C . HIS B 1 31 ? -9.859 -13.656 -0.009 1 89.06 31 HIS B C 1
ATOM 866 O O . HIS B 1 31 ? -9.711 -13.859 -1.217 1 89.06 31 HIS B O 1
ATOM 872 N N . PHE B 1 32 ? -8.984 -13.766 0.959 1 89.81 32 PHE B N 1
ATOM 873 C CA . PHE B 1 32 ? -7.66 -14.266 0.62 1 89.81 32 PHE B CA 1
ATOM 874 C C . PHE B 1 32 ? -7.402 -15.617 1.272 1 89.81 32 PHE B C 1
ATOM 876 O O . PHE B 1 32 ? -7.781 -15.836 2.424 1 89.81 32 PHE B O 1
ATOM 883 N N . ASP B 1 33 ? -6.875 -16.469 0.431 1 89.25 33 ASP B N 1
ATOM 884 C CA . ASP B 1 33 ? -6.508 -17.734 1.039 1 89.25 33 ASP B CA 1
ATOM 885 C C . ASP B 1 33 ? -5.234 -17.609 1.872 1 89.25 33 ASP B C 1
ATOM 887 O O . ASP B 1 33 ? -4.637 -16.531 1.929 1 89.25 33 ASP B O 1
ATOM 891 N N . ALA B 1 34 ? -4.828 -18.672 2.553 1 92.31 34 ALA B N 1
ATOM 892 C CA . ALA B 1 34 ? -3.703 -18.641 3.48 1 92.31 34 ALA B CA 1
ATOM 893 C C . ALA B 1 34 ? -2.42 -18.219 2.768 1 92.31 34 ALA B C 1
ATOM 895 O O . ALA B 1 34 ? -1.616 -17.453 3.322 1 92.31 34 ALA B O 1
ATOM 896 N N . SER B 1 35 ? -2.178 -18.703 1.614 1 89.38 35 SER B N 1
ATOM 897 C CA . SER B 1 35 ? -0.982 -18.375 0.85 1 89.38 35 SER B CA 1
ATOM 898 C C . SER B 1 35 ? -0.968 -16.891 0.464 1 89.38 35 SER B C 1
ATOM 900 O O . SER B 1 35 ? 0.075 -16.234 0.527 1 89.38 35 SER B O 1
ATOM 902 N N . GLN B 1 36 ? -2.129 -16.375 0.108 1 86.44 36 GLN B N 1
ATOM 903 C CA . GLN B 1 36 ? -2.252 -14.969 -0.247 1 86.44 36 GLN B CA 1
ATOM 904 C C . GLN B 1 36 ? -2.006 -14.07 0.964 1 86.44 36 GLN B C 1
ATOM 906 O O . GLN B 1 36 ? -1.322 -13.055 0.86 1 86.44 36 GLN B O 1
ATOM 911 N N . LYS B 1 37 ? -2.549 -14.508 2.084 1 92.25 37 LYS B N 1
ATOM 912 C CA . LYS B 1 37 ? -2.348 -13.742 3.312 1 92.25 37 LYS B CA 1
ATOM 913 C C . LYS B 1 37 ? -0.871 -13.703 3.697 1 92.25 37 LYS B C 1
ATOM 915 O O . LYS B 1 37 ? -0.37 -12.672 4.145 1 92.25 37 LYS B O 1
ATOM 920 N N . ARG B 1 38 ? -0.2 -14.734 3.516 1 91.44 38 ARG B N 1
ATOM 921 C CA . ARG B 1 38 ? 1.228 -14.789 3.811 1 91.44 38 ARG B CA 1
ATOM 922 C C . ARG B 1 38 ? 2.012 -13.867 2.877 1 91.44 38 ARG B C 1
ATOM 924 O O . ARG B 1 38 ? 2.938 -13.18 3.309 1 91.44 38 ARG B O 1
ATOM 931 N N . THR B 1 39 ? 1.657 -13.906 1.633 1 87.69 39 THR B N 1
ATOM 932 C CA . THR B 1 39 ? 2.326 -13.062 0.651 1 87.69 39 THR B CA 1
ATOM 933 C C . THR B 1 39 ? 2.141 -11.586 0.994 1 87.69 39 THR B C 1
ATOM 935 O O . THR B 1 39 ? 3.086 -10.797 0.909 1 87.69 39 THR B O 1
ATOM 938 N N . ILE B 1 40 ? 0.905 -11.266 1.391 1 92.56 40 ILE B N 1
ATOM 939 C CA . ILE B 1 40 ? 0.609 -9.898 1.802 1 92.56 40 ILE B CA 1
ATOM 940 C C . ILE B 1 40 ? 1.469 -9.523 3.008 1 92.56 40 ILE B C 1
ATOM 942 O O . ILE B 1 40 ? 2.113 -8.469 3.018 1 92.56 40 ILE B O 1
ATOM 946 N N . ALA B 1 41 ? 1.554 -10.398 3.969 1 93.44 41 ALA B N 1
ATOM 947 C CA . ALA B 1 41 ? 2.311 -10.133 5.191 1 93.44 41 ALA B CA 1
ATOM 948 C C . ALA B 1 41 ? 3.799 -9.984 4.891 1 93.44 41 ALA B C 1
ATOM 950 O O . ALA B 1 41 ? 4.469 -9.117 5.453 1 93.44 41 ALA B O 1
ATOM 951 N N . VAL B 1 42 ? 4.316 -10.773 4.027 1 89.88 42 VAL B N 1
ATOM 952 C CA . VAL B 1 42 ? 5.734 -10.742 3.672 1 89.88 42 VAL B CA 1
ATOM 953 C C . VAL B 1 42 ? 6.059 -9.422 2.977 1 89.88 42 VAL B C 1
ATOM 955 O O . VAL B 1 42 ? 7.062 -8.773 3.291 1 89.88 42 VAL B O 1
ATOM 958 N N . ALA B 1 43 ? 5.199 -9.039 2.023 1 90.12 43 ALA B N 1
ATOM 959 C CA . ALA B 1 43 ? 5.414 -7.773 1.322 1 90.12 43 ALA B CA 1
ATOM 960 C C . ALA B 1 43 ? 5.398 -6.598 2.295 1 90.12 43 ALA B C 1
ATOM 962 O O . ALA B 1 43 ? 6.262 -5.719 2.227 1 90.12 43 ALA B O 1
ATOM 963 N N . MET B 1 44 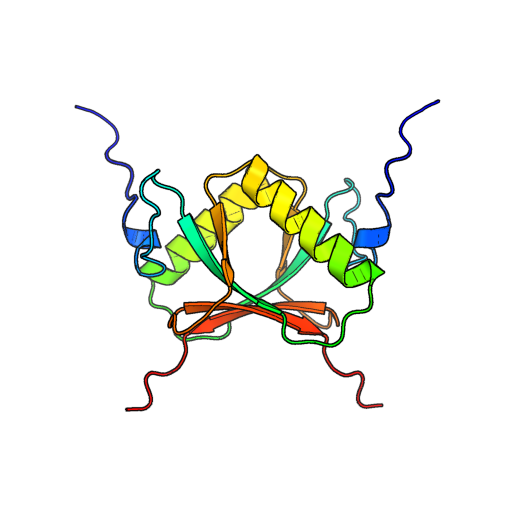? 4.48 -6.641 3.244 1 94.56 44 MET B N 1
ATOM 964 C CA . MET B 1 44 ? 4.387 -5.566 4.227 1 94.56 44 MET B CA 1
ATOM 965 C C . MET B 1 44 ? 5.625 -5.531 5.117 1 94.56 44 MET B C 1
ATOM 967 O O . MET B 1 44 ? 6.152 -4.461 5.414 1 94.56 44 MET B O 1
ATOM 971 N N . ARG B 1 45 ? 6.109 -6.668 5.516 1 94.19 45 ARG B N 1
ATOM 972 C CA . ARG B 1 45 ? 7.305 -6.742 6.348 1 94.19 45 ARG B CA 1
ATOM 973 C C . ARG B 1 45 ? 8.531 -6.219 5.605 1 94.19 45 ARG B C 1
ATOM 975 O O . ARG B 1 45 ? 9.352 -5.508 6.18 1 94.19 45 ARG B O 1
ATOM 982 N N . ARG B 1 46 ? 8.633 -6.508 4.367 1 90.56 46 ARG B N 1
ATOM 983 C CA . ARG B 1 46 ? 9.75 -6.02 3.562 1 90.56 46 ARG B CA 1
ATOM 984 C C . ARG B 1 46 ? 9.734 -4.496 3.469 1 90.56 46 ARG B C 1
ATOM 986 O O . ARG B 1 46 ? 10.789 -3.855 3.52 1 90.56 46 ARG B O 1
ATOM 993 N N . ILE B 1 47 ? 8.562 -4.008 3.305 1 92.75 47 ILE B N 1
ATOM 994 C CA . ILE B 1 47 ? 8.414 -2.557 3.275 1 92.75 47 ILE B CA 1
ATOM 995 C C . ILE B 1 47 ? 8.883 -1.966 4.605 1 92.75 47 ILE B C 1
ATOM 997 O O . ILE B 1 47 ? 9.703 -1.045 4.629 1 92.75 47 ILE B O 1
ATOM 1001 N N . GLU B 1 48 ? 8.461 -2.537 5.66 1 93.62 48 GLU B N 1
ATOM 1002 C CA . GLU B 1 48 ? 8.797 -2.014 6.98 1 93.62 48 GLU B CA 1
ATOM 1003 C C . GLU B 1 48 ? 10.289 -2.143 7.262 1 93.62 48 GLU B C 1
ATOM 1005 O O . GLU B 1 48 ? 10.891 -1.256 7.871 1 93.62 48 GLU B O 1
ATOM 1010 N N . ASP B 1 49 ? 10.805 -3.174 6.773 1 92.94 49 ASP B N 1
ATOM 1011 C CA . ASP B 1 49 ? 12.211 -3.463 7.055 1 92.94 49 ASP B CA 1
ATOM 1012 C C . ASP B 1 49 ? 13.133 -2.523 6.281 1 92.94 49 ASP B C 1
ATOM 1014 O O . ASP B 1 49 ? 14.273 -2.293 6.684 1 92.94 49 ASP B O 1
ATOM 1018 N N . ASN B 1 50 ? 12.625 -1.985 5.207 1 92.56 50 ASN B N 1
ATOM 1019 C CA . ASN B 1 50 ? 13.508 -1.259 4.301 1 92.56 50 ASN B CA 1
ATOM 1020 C C . ASN B 1 50 ? 13.102 0.206 4.176 1 92.56 50 ASN B C 1
ATOM 1022 O O . ASN B 1 50 ? 13.656 0.94 3.355 1 92.56 50 ASN B O 1
ATOM 1026 N N . THR B 1 51 ? 12.109 0.566 4.895 1 89.81 51 THR B N 1
ATOM 1027 C CA . THR B 1 51 ? 11.641 1.947 4.852 1 89.81 51 THR B CA 1
ATOM 1028 C C . THR B 1 51 ? 11.133 2.391 6.223 1 89.81 51 THR B C 1
ATOM 1030 O O . THR B 1 51 ? 11.062 1.585 7.152 1 89.81 51 THR B O 1
ATOM 1033 N N . CYS B 1 52 ? 10.875 3.684 6.348 1 86 52 CYS B N 1
ATOM 1034 C CA . CYS B 1 52 ? 10.305 4.23 7.578 1 86 52 CYS B CA 1
ATOM 1035 C C . CYS B 1 52 ? 8.789 4.09 7.586 1 86 52 CYS B C 1
ATOM 1037 O O . CYS B 1 52 ? 8.109 4.723 8.391 1 86 52 CYS B O 1
ATOM 1039 N N . ILE B 1 53 ? 8.289 3.271 6.828 1 88.88 53 ILE B N 1
ATOM 1040 C CA . ILE B 1 53 ? 6.852 3.029 6.762 1 88.88 53 ILE B CA 1
ATOM 1041 C C . ILE B 1 53 ? 6.473 1.923 7.742 1 88.88 53 ILE B C 1
ATOM 1043 O O . ILE B 1 53 ? 7.172 0.917 7.859 1 88.88 53 ILE B O 1
ATOM 1047 N N . ARG B 1 54 ? 5.414 2.176 8.469 1 92.19 54 ARG B N 1
ATOM 1048 C CA . ARG B 1 54 ? 4.809 1.199 9.375 1 92.19 54 ARG B CA 1
ATOM 1049 C C . ARG B 1 54 ? 3.322 1.034 9.086 1 92.19 54 ARG B C 1
ATOM 1051 O O . ARG B 1 54 ? 2.619 2.018 8.844 1 92.19 54 ARG B O 1
ATOM 1058 N N . PHE B 1 55 ? 2.971 -0.238 9.164 1 93.06 55 PHE B N 1
ATOM 1059 C CA . PHE B 1 55 ? 1.562 -0.529 8.922 1 93.06 55 PHE B CA 1
ATOM 1060 C C . PHE B 1 55 ? 0.811 -0.699 10.242 1 93.06 55 PHE B C 1
ATOM 1062 O O . PHE B 1 55 ? 1.301 -1.355 11.156 1 93.06 55 PHE B O 1
ATOM 1069 N N . LYS B 1 56 ? -0.414 -0.066 10.273 1 93 56 LYS B N 1
ATOM 1070 C CA . LYS B 1 56 ? -1.305 -0.185 11.422 1 93 56 LYS B CA 1
ATOM 1071 C C . LYS B 1 56 ? -2.723 -0.543 10.992 1 93 56 LYS B C 1
ATOM 1073 O O . LYS B 1 56 ? -3.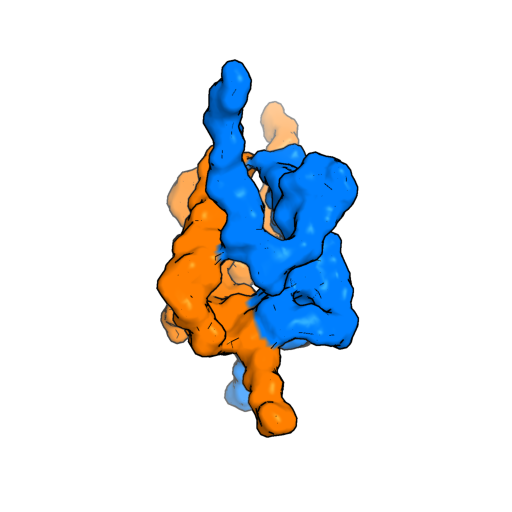256 0.049 10.047 1 93 56 LYS B O 1
ATOM 1078 N N . ILE B 1 57 ? -3.273 -1.539 11.781 1 94.69 57 ILE B N 1
ATOM 1079 C CA . ILE B 1 57 ? -4.652 -1.887 11.469 1 94.69 57 ILE B CA 1
ATOM 1080 C C . ILE B 1 57 ? -5.551 -0.663 11.648 1 94.69 57 ILE B C 1
ATOM 1082 O O . ILE B 1 57 ? -5.5 0.001 12.688 1 94.69 57 ILE B O 1
ATOM 1086 N N . ARG B 1 58 ? -6.297 -0.413 10.578 1 92.06 58 ARG B N 1
ATOM 1087 C CA . ARG B 1 58 ? -7.16 0.762 10.617 1 92.06 58 ARG B CA 1
ATOM 1088 C C . ARG B 1 58 ? -8.234 0.619 11.688 1 92.06 58 ARG B C 1
ATOM 1090 O O . ARG B 1 58 ? -8.906 -0.411 11.766 1 92.06 58 ARG B O 1
ATOM 1097 N N . GLU B 1 59 ? -8.414 1.598 12.461 1 91 59 GLU B N 1
ATOM 1098 C CA . GLU B 1 59 ? -9.531 1.676 13.398 1 91 59 GLU B CA 1
ATOM 1099 C C . GLU B 1 59 ? -10.539 2.74 12.977 1 91 59 GLU B C 1
ATOM 1101 O O . GLU B 1 59 ? -11.688 2.426 12.664 1 91 59 GLU B O 1
ATOM 1106 N N . ASN B 1 60 ? -10.031 4.051 12.891 1 88.31 60 ASN B N 1
ATOM 1107 C CA . ASN B 1 60 ? -10.914 5.152 12.539 1 88.31 60 ASN B CA 1
ATOM 1108 C C . ASN B 1 60 ? -10.219 6.176 11.641 1 88.31 60 ASN B C 1
ATOM 1110 O O . ASN B 1 60 ? -10.75 7.258 11.391 1 88.31 60 ASN B O 1
ATOM 1114 N N . GLU B 1 61 ? -9.094 5.824 11.188 1 88.38 61 GLU B N 1
ATOM 1115 C CA . GLU B 1 61 ? -8.32 6.777 10.391 1 88.38 61 GLU B CA 1
ATOM 1116 C C . GLU B 1 61 ? -9.031 7.102 9.078 1 88.38 61 GLU B C 1
ATOM 1118 O O . GLU B 1 61 ? -9.594 6.215 8.438 1 88.38 61 GLU B O 1
ATOM 1123 N N . TRP B 1 62 ? -9 8.414 8.719 1 85.88 62 TRP B N 1
ATOM 1124 C CA . TRP B 1 62 ? -9.695 8.922 7.535 1 85.88 62 TRP B CA 1
ATOM 1125 C C . TRP B 1 62 ? -9.039 8.414 6.258 1 85.88 62 TRP B C 1
ATOM 1127 O O . TRP B 1 62 ? -9.719 7.969 5.332 1 85.88 62 TRP B O 1
ATOM 1137 N N . ASN B 1 63 ? -7.816 8.555 6.199 1 89.69 63 ASN B N 1
ATOM 1138 C CA . ASN B 1 63 ? -7.043 8.031 5.074 1 89.69 63 ASN B CA 1
ATOM 1139 C C . ASN B 1 63 ? -6.457 6.66 5.387 1 89.69 63 ASN B C 1
ATOM 1141 O O . ASN B 1 63 ? -5.891 6.449 6.457 1 89.69 63 ASN B O 1
ATOM 1145 N N . TYR B 1 64 ? -6.668 5.742 4.48 1 92.38 64 TYR B N 1
ATOM 1146 C CA . TYR B 1 64 ? -6.148 4.402 4.719 1 92.38 64 TYR B CA 1
ATOM 1147 C C . TYR B 1 64 ? -5.953 3.65 3.408 1 92.38 64 TYR B C 1
ATOM 1149 O O . TYR B 1 64 ? -6.398 4.105 2.352 1 92.38 64 TYR B O 1
ATOM 1157 N N . VAL B 1 65 ? -5.297 2.514 3.559 1 94.88 65 VAL B N 1
ATOM 1158 C CA . VAL B 1 65 ? -5.047 1.607 2.441 1 94.88 65 VAL B CA 1
ATOM 1159 C C . VAL B 1 65 ? -5.852 0.324 2.627 1 94.88 65 VAL B C 1
ATOM 1161 O O . VAL B 1 65 ? -5.816 -0.289 3.697 1 94.88 65 VAL B O 1
ATOM 1164 N N . ALA B 1 66 ? -6.645 -0.002 1.606 1 95.5 66 ALA B N 1
ATOM 1165 C CA . ALA B 1 66 ? -7.383 -1.262 1.632 1 95.5 66 ALA B CA 1
ATOM 1166 C C . ALA B 1 66 ? -6.789 -2.266 0.646 1 95.5 66 ALA B C 1
ATOM 1168 O O . ALA B 1 66 ? -6.473 -1.912 -0.491 1 95.5 66 ALA B O 1
ATOM 1169 N N . ILE B 1 67 ? -6.59 -3.459 1.104 1 95.38 67 ILE B N 1
ATOM 1170 C CA . ILE B 1 67 ? -6.195 -4.57 0.242 1 95.38 67 ILE B CA 1
ATOM 1171 C C . ILE B 1 67 ? -7.426 -5.387 -0.143 1 95.38 67 ILE B C 1
ATOM 1173 O O . ILE B 1 67 ? -8.094 -5.961 0.721 1 95.38 67 ILE B O 1
ATOM 1177 N N . LEU B 1 68 ? -7.664 -5.34 -1.465 1 93.75 68 LEU B N 1
ATOM 1178 C CA . LEU B 1 68 ? -8.945 -5.852 -1.944 1 93.75 68 LEU B CA 1
ATOM 1179 C C . LEU B 1 68 ? -8.734 -6.965 -2.967 1 93.75 68 LEU B C 1
ATOM 1181 O O . LEU B 1 68 ? -7.68 -7.039 -3.605 1 93.75 68 LEU B O 1
ATOM 1185 N N . ASN B 1 69 ? -9.773 -7.945 -3.025 1 89.62 69 ASN B N 1
ATOM 1186 C CA . ASN B 1 69 ? -9.867 -8.891 -4.133 1 89.62 69 ASN B CA 1
ATOM 1187 C C . ASN B 1 69 ? -11.227 -8.812 -4.828 1 89.62 69 ASN B C 1
ATOM 1189 O O . ASN B 1 69 ? -12.25 -8.625 -4.176 1 89.62 69 ASN B O 1
ATOM 1193 N N . GLN B 1 70 ? -11.281 -8.352 -6.043 1 77 70 GLN B N 1
ATOM 1194 C CA . GLN B 1 70 ? -12.547 -8.273 -6.766 1 77 70 GLN B CA 1
ATOM 1195 C C . GLN B 1 70 ? -13.203 -9.648 -6.859 1 77 70 GLN B C 1
ATOM 1197 O O . GLN B 1 70 ? -12.523 -10.672 -6.957 1 77 70 GLN B O 1
ATOM 1202 N N . ASN B 1 71 ? -14.422 -9.695 -6.168 1 59.75 71 ASN B N 1
ATOM 1203 C CA . ASN B 1 71 ? -15.227 -10.906 -6.312 1 59.75 71 ASN B CA 1
ATOM 1204 C C . ASN B 1 71 ? -15.461 -11.25 -7.781 1 59.75 71 ASN B C 1
ATOM 1206 O O . ASN B 1 71 ? -15.609 -10.359 -8.617 1 59.75 71 ASN B O 1
ATOM 1210 N N . ARG B 1 72 ? -14.82 -12.422 -8.188 1 50.75 72 ARG B N 1
ATOM 1211 C CA . ARG B 1 72 ? -15.328 -12.93 -9.453 1 50.75 72 ARG B CA 1
ATOM 1212 C C . ARG B 1 72 ? -16.844 -13.117 -9.406 1 50.75 72 ARG B C 1
ATOM 1214 O O . ARG B 1 72 ? -17.344 -13.852 -8.562 1 50.75 72 ARG B O 1
ATOM 1221 N N . GLY B 1 73 ? -17.719 -12.211 -9.289 1 39.69 73 GLY B N 1
ATOM 1222 C CA . GLY B 1 73 ? -19.125 -12.516 -9.5 1 39.69 73 GLY B CA 1
ATOM 1223 C C . GLY B 1 73 ? -19.344 -13.656 -10.477 1 39.69 73 GLY B C 1
ATOM 1224 O O . GLY B 1 73 ? -20.328 -14.391 -10.367 1 39.69 73 GLY B O 1
ATOM 1225 N N . GLY B 1 74 ? -18.703 -13.641 -11.742 1 32.88 74 GLY B N 1
ATOM 1226 C CA . GLY B 1 74 ? -19.484 -14.57 -12.547 1 32.88 74 GLY B CA 1
ATOM 1227 C C . GLY B 1 74 ? -19.391 -16 -12.055 1 32.88 74 GLY B C 1
ATOM 1228 O O . GLY B 1 74 ? -18.531 -16.328 -11.242 1 32.88 74 GLY B O 1
#

Sequence (148 aa):
MFNALHKNSFLKWDEQDPNGNIVIPYEINGHFDASQKRTIAVAMRRIEDNTCIRFKIRENEWNYVAILNQNRGGMFNALHKNSFLKWDEQDPNGNIVIPYEINGHFDASQKRTIAVAMRRIEDNTCIRFKIRENEWNYVAILNQNRGG

Secondary structure (DSSP, 8-state):
-------GGGGSS--B-TTSPEEEEEEEES---HHHHHHHHHHHHHHHHHSSEEEEE-SS-SEEEEEEE-----/-------GGGGGS--B-TTSPEEEEEEEES---HHHHHHHHHHHHHHHHHSSEEEEE-SS-SEEEEEEE-----